Protein AF-A0A7V3U0B4-F1 (afdb_monomer_lite)

Secondary structure (DSSP, 8-state):
-EEEEE-SS-EEEEEE-TTS-EEEEEEES--HHHHHHHHHHHHHHT--THHHHHHH-S----

Foldseek 3Di:
DKDWDDPVQDIKIWDQAPVRDIDIGTPGHDDPVVNVVVRVVVCVVRPPPCVVVVVVPPPPPD

pLDDT: mean 78.15, std 17.93, range [41.5, 95.19]

Structure (mmCIF, N/CA/C/O backbone):
data_AF-A0A7V3U0B4-F1
#
_entry.id   AF-A0A7V3U0B4-F1
#
loop_
_atom_site.group_PDB
_atom_site.id
_atom_site.type_symbol
_atom_site.label_atom_id
_atom_site.label_alt_id
_atom_site.label_comp_id
_atom_site.label_asym_id
_atom_site.label_entity_id
_atom_site.label_seq_id
_atom_site.pdbx_PDB_ins_code
_atom_site.Cartn_x
_atom_site.Cartn_y
_atom_site.Cartn_z
_atom_site.occupancy
_atom_site.B_iso_or_equiv
_atom_site.auth_seq_id
_atom_site.auth_comp_id
_atom_site.auth_asym_id
_atom_site.auth_atom_id
_atom_site.pdbx_PDB_model_num
ATOM 1 N N . MET A 1 1 ? 0.663 3.017 -12.146 1.00 73.50 1 MET A N 1
ATOM 2 C CA . MET A 1 1 ? 0.272 3.999 -11.098 1.00 73.50 1 MET A CA 1
ATOM 3 C C . MET A 1 1 ? -0.281 3.264 -9.880 1.00 73.50 1 MET A C 1
ATOM 5 O O . MET A 1 1 ? -0.945 2.253 -10.076 1.00 73.50 1 MET A O 1
ATOM 9 N N . ALA A 1 2 ? -0.007 3.747 -8.660 1.00 86.38 2 ALA A N 1
ATOM 10 C CA . ALA A 1 2 ? -0.466 3.144 -7.401 1.00 86.38 2 ALA A CA 1
ATOM 11 C C . ALA A 1 2 ? -1.412 4.082 -6.625 1.00 86.38 2 ALA A C 1
ATOM 13 O O . ALA A 1 2 ? -1.145 5.284 -6.510 1.00 86.38 2 ALA A O 1
ATOM 14 N N . SER A 1 3 ? -2.489 3.534 -6.066 1.00 89.56 3 SER A N 1
ATOM 15 C CA . SER A 1 3 ? -3.501 4.238 -5.273 1.00 89.56 3 SER A CA 1
ATOM 16 C C . SER A 1 3 ? -3.733 3.551 -3.927 1.00 89.56 3 SER A C 1
ATOM 18 O O . SER A 1 3 ? -3.586 2.338 -3.799 1.00 89.56 3 SER A O 1
ATOM 20 N N . VAL A 1 4 ? -4.091 4.337 -2.911 1.00 92.06 4 VAL A N 1
ATOM 21 C CA . VAL A 1 4 ? -4.452 3.841 -1.576 1.00 92.06 4 VAL A CA 1
ATOM 22 C C . VAL A 1 4 ? -5.970 3.794 -1.472 1.00 92.06 4 VAL A C 1
ATOM 24 O O . VAL A 1 4 ? -6.651 4.746 -1.842 1.00 92.06 4 VAL A O 1
ATOM 27 N N . ALA A 1 5 ? -6.498 2.698 -0.938 1.00 92.75 5 ALA A N 1
ATOM 28 C CA . ALA A 1 5 ? -7.907 2.550 -0.606 1.00 92.75 5 ALA A CA 1
ATOM 29 C C . ALA A 1 5 ? -8.063 1.991 0.814 1.00 92.75 5 ALA A C 1
ATOM 31 O O . ALA A 1 5 ? -7.187 1.292 1.323 1.00 92.75 5 ALA A O 1
ATOM 32 N N . ASN A 1 6 ? -9.196 2.283 1.447 1.00 91.38 6 ASN A N 1
ATOM 33 C CA . ASN A 1 6 ? -9.587 1.721 2.736 1.00 91.38 6 ASN A CA 1
ATOM 34 C C . ASN A 1 6 ? -10.918 0.985 2.559 1.00 91.38 6 ASN A C 1
ATOM 36 O O . ASN A 1 6 ? -11.815 1.503 1.904 1.00 91.38 6 ASN A O 1
ATOM 40 N N . ASP A 1 7 ? -11.022 -0.226 3.094 1.00 86.69 7 ASP A N 1
ATOM 41 C CA . ASP A 1 7 ? -12.229 -1.067 3.019 1.00 86.69 7 ASP A CA 1
ATOM 42 C C . ASP A 1 7 ? -13.036 -1.059 4.333 1.00 86.69 7 ASP A C 1
ATOM 44 O O . ASP A 1 7 ? -13.875 -1.916 4.572 1.00 86.69 7 ASP A O 1
ATOM 48 N N . GLY A 1 8 ? -12.707 -0.174 5.276 1.00 86.44 8 GLY A N 1
ATOM 49 C CA . GLY A 1 8 ? -13.228 -0.211 6.648 1.00 86.44 8 GLY A CA 1
ATOM 50 C C . GLY A 1 8 ? -12.561 -1.278 7.529 1.00 86.44 8 GLY A C 1
ATOM 51 O O . GLY A 1 8 ? -12.500 -1.125 8.746 1.00 86.44 8 GLY A O 1
ATOM 52 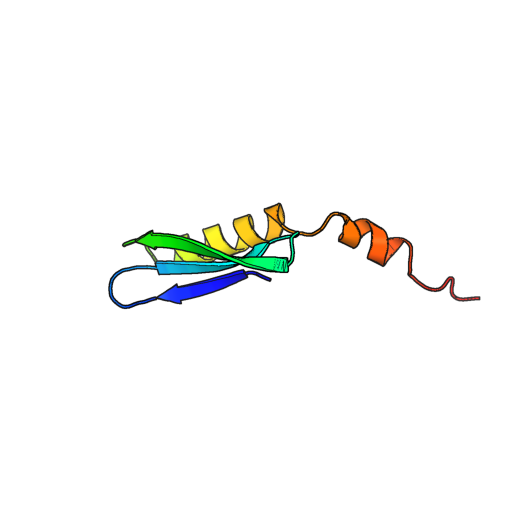N N . LYS A 1 9 ? -11.970 -2.323 6.934 1.00 87.25 9 LYS A N 1
ATOM 53 C CA . LYS A 1 9 ? -11.170 -3.349 7.637 1.00 87.25 9 LYS A CA 1
ATOM 54 C C . LYS A 1 9 ? -9.682 -3.000 7.745 1.00 87.25 9 LYS A C 1
ATOM 56 O O . LYS A 1 9 ? -8.981 -3.535 8.604 1.00 87.25 9 LYS A O 1
ATOM 61 N N . GLY A 1 10 ? -9.200 -2.101 6.892 1.00 91.50 10 GLY A N 1
ATOM 62 C CA . GLY A 1 10 ? -7.795 -1.723 6.800 1.00 91.50 10 GLY A CA 1
ATOM 63 C C . GLY A 1 10 ? -7.457 -1.061 5.469 1.00 91.50 10 GLY A C 1
ATOM 64 O O . GLY A 1 10 ? -8.303 -0.922 4.581 1.00 91.50 10 GLY A O 1
ATOM 65 N N . TRP A 1 11 ? -6.198 -0.662 5.335 1.00 95.19 11 TRP A N 1
ATOM 66 C CA . TRP A 1 11 ? -5.669 -0.054 4.124 1.00 95.19 11 TRP A CA 1
ATOM 67 C C . TRP A 1 11 ? -5.208 -1.112 3.127 1.00 95.19 11 TRP A C 1
ATOM 69 O O . TRP A 1 11 ? -4.719 -2.185 3.486 1.00 95.19 11 TRP A O 1
ATOM 79 N N . ARG A 1 12 ? -5.334 -0.777 1.850 1.00 94.38 12 ARG A N 1
ATOM 80 C CA . ARG A 1 12 ? -4.840 -1.549 0.714 1.00 94.38 12 ARG A CA 1
ATOM 81 C C . ARG A 1 12 ? -4.267 -0.603 -0.330 1.00 94.38 12 ARG A C 1
ATOM 83 O O . ARG A 1 12 ? -4.725 0.530 -0.461 1.00 94.38 12 ARG A O 1
ATOM 90 N N . ILE A 1 13 ? -3.284 -1.077 -1.079 1.00 92.88 13 ILE A N 1
ATOM 91 C CA . ILE A 1 13 ? -2.692 -0.357 -2.203 1.00 92.88 13 ILE A CA 1
ATOM 92 C C . ILE A 1 13 ? -3.042 -1.111 -3.475 1.00 92.88 13 ILE A C 1
ATOM 94 O O . ILE A 1 13 ? -2.730 -2.290 -3.599 1.00 92.88 13 ILE A O 1
ATOM 98 N N . GLN A 1 14 ? -3.684 -0.436 -4.418 1.00 91.81 14 GLN A N 1
ATOM 99 C CA . GLN A 1 14 ? -3.963 -0.968 -5.746 1.00 91.81 14 GLN A CA 1
ATOM 100 C C . GLN A 1 14 ? -2.952 -0.388 -6.723 1.00 91.81 14 GLN A C 1
ATOM 102 O O . GLN A 1 14 ? -2.720 0.819 -6.733 1.00 91.81 14 GLN A O 1
ATOM 107 N N . PHE A 1 15 ? -2.339 -1.227 -7.544 1.00 88.06 15 PHE A N 1
ATOM 108 C CA . PHE A 1 15 ? -1.367 -0.784 -8.533 1.00 88.06 15 PHE A CA 1
ATOM 109 C C . PHE A 1 15 ? -1.423 -1.661 -9.778 1.00 88.06 15 PHE A C 1
ATOM 111 O O . PHE A 1 15 ? -1.874 -2.801 -9.729 1.00 88.06 15 PHE A O 1
ATOM 118 N N . VAL A 1 16 ? -0.986 -1.110 -10.904 1.00 85.25 16 VAL A N 1
ATOM 119 C CA . VAL A 1 16 ? -0.801 -1.864 -12.150 1.00 85.25 16 VAL A CA 1
ATOM 120 C C . VAL A 1 16 ? 0.650 -2.320 -12.194 1.00 85.25 16 VAL A C 1
ATOM 122 O O . VAL A 1 16 ? 1.551 -1.491 -12.036 1.00 85.25 16 VAL A O 1
ATOM 125 N N . ALA A 1 17 ? 0.856 -3.627 -12.316 1.00 81.19 17 ALA A N 1
ATOM 126 C CA . ALA A 1 17 ? 2.171 -4.229 -12.462 1.00 81.19 17 ALA A CA 1
ATOM 127 C C . ALA A 1 17 ? 2.666 -4.101 -13.922 1.00 81.19 17 ALA A C 1
ATOM 129 O O . ALA A 1 17 ? 1.876 -3.769 -14.804 1.00 81.19 17 ALA A O 1
ATOM 130 N N . PRO A 1 18 ? 3.961 -4.332 -14.205 1.00 74.75 18 PRO A N 1
ATOM 131 C CA . PRO A 1 18 ? 4.510 -4.214 -15.560 1.00 74.75 18 PRO A CA 1
ATOM 132 C C . PRO A 1 18 ? 3.884 -5.179 -16.575 1.00 74.75 18 PRO A C 1
ATOM 134 O O . PRO A 1 18 ? 3.909 -4.906 -17.767 1.00 74.75 18 PRO A O 1
ATOM 137 N N . ASP A 1 19 ? 3.313 -6.287 -16.102 1.00 80.88 19 ASP A N 1
ATOM 138 C CA . ASP A 1 19 ? 2.560 -7.265 -16.889 1.00 80.88 19 ASP A CA 1
ATOM 139 C C . ASP A 1 19 ? 1.118 -6.819 -17.211 1.00 80.88 19 ASP A C 1
ATOM 141 O O . ASP A 1 19 ? 0.268 -7.650 -17.510 1.00 80.88 19 ASP A O 1
ATOM 145 N N . ASP A 1 20 ? 0.830 -5.519 -17.088 1.00 77.12 20 ASP A N 1
ATOM 146 C CA . ASP A 1 20 ? -0.485 -4.868 -17.221 1.00 77.12 20 ASP A CA 1
ATOM 147 C C . ASP A 1 20 ? -1.565 -5.370 -16.237 1.00 77.12 20 ASP A C 1
ATOM 149 O O . ASP A 1 20 ? -2.643 -4.790 -16.107 1.00 77.12 20 ASP A O 1
ATOM 153 N N . ASN A 1 21 ? -1.265 -6.388 -15.426 1.00 83.31 21 ASN A N 1
ATOM 154 C CA . ASN A 1 21 ? -2.199 -6.878 -14.425 1.00 83.31 21 ASN A CA 1
ATOM 155 C C . ASN A 1 21 ? -2.311 -5.941 -13.224 1.00 83.31 21 ASN A C 1
ATOM 157 O O . ASN A 1 21 ? -1.333 -5.492 -12.611 1.00 83.31 21 ASN A O 1
ATOM 161 N N . ARG A 1 22 ? -3.557 -5.723 -12.807 1.00 87.25 22 ARG A N 1
ATOM 162 C CA . ARG A 1 22 ? -3.886 -4.979 -11.595 1.00 87.25 22 ARG A CA 1
ATOM 163 C C . ARG A 1 22 ? -3.660 -5.852 -10.366 1.00 87.25 22 ARG A C 1
ATOM 165 O O . ARG A 1 22 ? -4.329 -6.863 -10.173 1.00 87.25 22 ARG A O 1
ATOM 172 N N . LYS A 1 23 ? -2.751 -5.429 -9.493 1.00 90.12 23 LYS A N 1
ATOM 173 C CA . LYS A 1 23 ? -2.442 -6.091 -8.223 1.00 90.12 23 LYS A CA 1
ATOM 174 C C . LYS A 1 23 ? -2.922 -5.255 -7.045 1.00 90.12 23 LYS A C 1
ATOM 176 O O . LYS A 1 23 ? -3.043 -4.030 -7.116 1.00 90.12 23 LYS A O 1
ATOM 181 N N . THR A 1 24 ? -3.213 -5.942 -5.946 1.00 92.31 24 THR A N 1
ATOM 182 C CA . THR A 1 24 ? -3.623 -5.323 -4.683 1.00 92.31 24 THR A CA 1
ATOM 183 C C . THR A 1 24 ? -2.722 -5.824 -3.562 1.00 92.31 24 THR A C 1
ATOM 185 O O . THR A 1 24 ? -2.592 -7.027 -3.365 1.00 92.31 24 THR A O 1
ATOM 188 N N . LEU A 1 25 ? -2.122 -4.900 -2.816 1.00 90.31 25 LEU A N 1
ATOM 189 C CA . LEU A 1 25 ? -1.371 -5.167 -1.594 1.00 90.31 25 LEU A CA 1
ATOM 190 C C . LEU A 1 25 ? -2.240 -4.804 -0.386 1.00 90.31 25 LEU A C 1
ATOM 192 O O . LEU A 1 25 ? -2.570 -3.635 -0.187 1.00 90.31 25 LEU A O 1
ATOM 196 N N . CYS A 1 26 ? -2.613 -5.790 0.424 1.00 92.75 26 CYS A N 1
ATOM 197 C CA . CYS A 1 26 ? -3.375 -5.576 1.654 1.00 92.75 26 CYS A CA 1
ATOM 198 C C . CYS A 1 26 ? -2.422 -5.247 2.810 1.00 92.75 26 CYS A C 1
ATOM 200 O O . CYS A 1 26 ? -1.572 -6.061 3.154 1.00 92.75 26 CYS A O 1
ATOM 202 N N . LEU A 1 27 ? -2.572 -4.069 3.418 1.00 91.50 27 LEU A N 1
ATOM 203 C CA . LEU A 1 27 ? -1.739 -3.619 4.542 1.00 91.50 27 LEU A CA 1
ATOM 204 C C . LEU A 1 27 ? -2.382 -3.898 5.906 1.00 91.50 27 LEU A C 1
ATOM 206 O O . LEU A 1 27 ? -1.700 -3.904 6.925 1.00 91.50 27 LEU A O 1
ATOM 210 N N . GLY A 1 28 ? -3.704 -4.085 5.941 1.00 91.25 28 GLY A N 1
ATOM 211 C CA . GLY A 1 28 ? -4.448 -4.229 7.190 1.00 91.25 28 GLY A CA 1
ATOM 212 C C . GLY A 1 28 ? -4.553 -2.908 7.962 1.00 91.25 28 GLY A C 1
ATOM 213 O O . GLY A 1 28 ? -4.618 -1.822 7.376 1.00 91.25 28 GLY A O 1
ATOM 214 N N . ARG A 1 29 ? -4.630 -2.985 9.294 1.00 92.00 29 ARG A N 1
ATOM 215 C CA . ARG A 1 29 ? -4.776 -1.808 10.164 1.00 92.00 29 ARG A CA 1
ATOM 216 C C . ARG A 1 29 ? -3.427 -1.128 10.378 1.00 92.00 29 ARG A C 1
ATOM 218 O O . ARG A 1 29 ? -2.700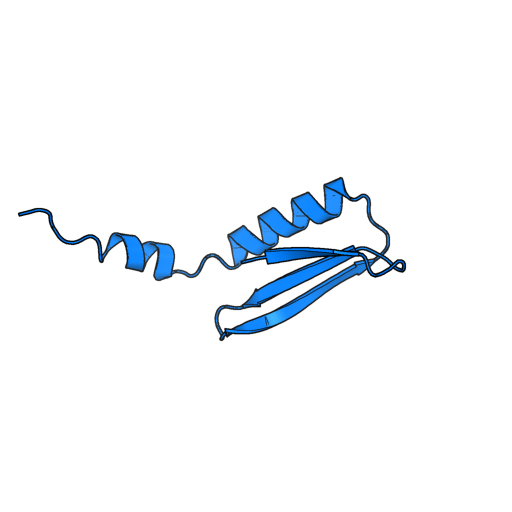 -1.440 11.311 1.00 92.00 29 ARG A O 1
ATOM 225 N N . VAL A 1 30 ? -3.125 -0.170 9.514 1.00 92.62 30 VAL A N 1
ATOM 226 C CA . VAL A 1 30 ? -1.969 0.726 9.644 1.00 92.62 30 VAL A CA 1
ATOM 227 C C . VAL A 1 30 ? -2.423 2.183 9.709 1.00 92.62 30 VAL A C 1
ATOM 229 O O . VAL A 1 30 ? -3.552 2.515 9.342 1.00 92.62 30 VAL A O 1
ATOM 232 N N . ALA A 1 31 ? -1.549 3.081 10.160 1.00 92.94 31 ALA A N 1
ATOM 233 C CA . ALA A 1 31 ? -1.815 4.511 10.058 1.00 92.94 31 ALA A CA 1
ATOM 234 C C . ALA A 1 31 ? -1.905 4.933 8.579 1.00 92.94 31 ALA A C 1
ATOM 236 O O . ALA A 1 31 ? -1.153 4.439 7.736 1.00 92.94 31 ALA A O 1
ATOM 237 N N . LYS A 1 32 ? -2.772 5.903 8.259 1.00 91.50 32 LYS A N 1
ATOM 238 C CA . LYS A 1 32 ? -2.915 6.431 6.887 1.00 91.50 32 LYS A CA 1
ATOM 239 C C . LYS A 1 32 ? -1.575 6.906 6.309 1.00 91.50 32 LYS A C 1
ATOM 241 O O . LYS A 1 32 ? -1.269 6.626 5.156 1.00 91.50 32 LYS A O 1
ATOM 246 N N . LYS A 1 33 ? -0.749 7.567 7.132 1.00 94.69 33 LYS A N 1
ATOM 247 C CA . LYS A 1 33 ? 0.596 8.030 6.748 1.00 94.69 33 LYS A CA 1
ATOM 248 C C . LYS A 1 33 ? 1.503 6.873 6.315 1.00 94.69 33 LYS A C 1
ATOM 250 O O 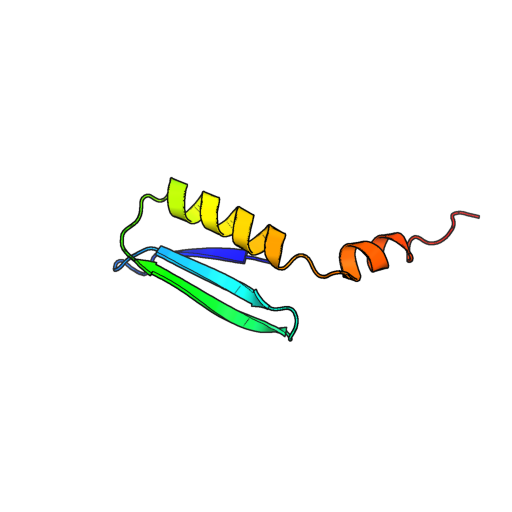. LYS A 1 33 ? 2.253 7.012 5.354 1.00 94.69 33 LYS A O 1
ATOM 255 N N . THR A 1 34 ? 1.401 5.726 6.982 1.00 93.81 34 THR A N 1
ATOM 256 C CA . THR A 1 34 ? 2.132 4.509 6.612 1.00 93.81 34 THR A CA 1
ATOM 257 C C . THR A 1 34 ? 1.640 3.967 5.273 1.00 93.81 34 THR A C 1
ATOM 259 O O . THR A 1 34 ? 2.459 3.663 4.413 1.00 93.81 34 THR A O 1
ATOM 262 N N . ALA A 1 35 ? 0.323 3.915 5.049 1.00 93.62 35 ALA A N 1
ATOM 263 C CA . ALA A 1 35 ? -0.240 3.477 3.770 1.00 93.62 35 ALA A CA 1
ATOM 264 C C . ALA A 1 35 ? 0.188 4.377 2.592 1.00 93.62 35 ALA A C 1
ATOM 266 O O . ALA A 1 35 ? 0.576 3.868 1.542 1.00 93.62 35 ALA A O 1
ATOM 267 N N . GLU A 1 36 ? 0.190 5.701 2.778 1.00 93.19 36 GLU A N 1
ATOM 268 C CA . GLU A 1 36 ? 0.700 6.660 1.784 1.00 93.19 36 GLU A CA 1
ATOM 269 C C . GLU A 1 36 ? 2.204 6.483 1.527 1.00 93.19 36 GLU A C 1
ATOM 271 O O . GLU A 1 36 ? 2.632 6.466 0.375 1.00 93.19 36 GLU A O 1
ATOM 276 N N . SER A 1 37 ? 3.011 6.284 2.576 1.00 93.88 37 SER A N 1
ATOM 277 C CA . SER A 1 37 ? 4.447 6.021 2.416 1.00 93.88 37 SER A CA 1
ATOM 278 C C . SER A 1 37 ? 4.689 4.757 1.588 1.00 93.88 37 SER A C 1
ATOM 280 O O . SER A 1 37 ? 5.452 4.774 0.621 1.00 93.88 37 SER A O 1
ATOM 282 N N . ILE A 1 38 ? 3.979 3.667 1.895 1.00 91.00 38 ILE A N 1
ATOM 283 C CA . ILE A 1 38 ? 4.114 2.405 1.159 1.00 91.00 38 ILE A CA 1
ATOM 284 C C . ILE A 1 38 ? 3.650 2.574 -0.295 1.00 91.00 38 ILE A C 1
ATOM 286 O O . ILE A 1 38 ? 4.299 2.051 -1.197 1.00 91.00 38 ILE A O 1
ATOM 290 N N . ARG A 1 39 ? 2.597 3.358 -0.568 1.00 91.75 39 ARG A N 1
ATOM 291 C CA . ARG A 1 39 ? 2.167 3.680 -1.942 1.00 91.75 39 ARG A CA 1
ATOM 292 C C . ARG A 1 39 ? 3.287 4.318 -2.758 1.00 91.75 39 ARG A C 1
ATOM 294 O O . ARG A 1 39 ? 3.456 3.944 -3.917 1.00 91.75 39 ARG A O 1
ATOM 301 N N . VAL A 1 40 ? 4.033 5.261 -2.182 1.00 89.31 40 VAL A N 1
ATOM 302 C CA . VAL A 1 40 ? 5.160 5.914 -2.870 1.00 89.31 40 VAL A CA 1
ATOM 303 C C . VAL A 1 40 ? 6.246 4.893 -3.210 1.00 89.31 40 VAL A C 1
ATOM 305 O O . VAL A 1 40 ? 6.698 4.850 -4.352 1.00 89.31 40 VAL A O 1
ATOM 308 N N . HIS A 1 41 ? 6.598 4.016 -2.266 1.00 88.88 41 HIS A N 1
ATOM 309 C CA . HIS A 1 41 ? 7.598 2.965 -2.487 1.00 88.88 41 HIS A CA 1
ATOM 310 C C . HIS A 1 41 ? 7.150 1.954 -3.550 1.00 88.88 41 HIS A C 1
ATOM 312 O O . HIS A 1 41 ? 7.914 1.635 -4.455 1.00 88.88 41 HIS A O 1
ATOM 318 N N . VAL A 1 42 ? 5.892 1.505 -3.503 1.00 86.88 42 VAL A N 1
ATOM 319 C CA . VAL A 1 42 ? 5.302 0.640 -4.536 1.00 86.88 42 VAL A CA 1
ATOM 320 C C . VAL A 1 42 ? 5.348 1.341 -5.897 1.00 86.88 42 VAL A C 1
ATOM 322 O O . VAL A 1 42 ? 5.782 0.752 -6.879 1.00 86.88 42 VAL A O 1
ATOM 325 N N . GLY A 1 43 ? 4.976 2.620 -5.972 1.00 81.69 43 GLY A N 1
ATOM 326 C CA . GLY A 1 43 ? 5.070 3.396 -7.210 1.00 81.69 43 GLY A CA 1
ATOM 327 C C . GLY A 1 43 ? 6.496 3.512 -7.767 1.00 81.69 43 GLY A C 1
ATOM 328 O O . GLY A 1 43 ? 6.660 3.520 -8.985 1.00 81.69 43 GLY A O 1
ATOM 329 N N . ALA A 1 44 ? 7.509 3.577 -6.900 1.00 81.81 44 ALA A N 1
ATOM 330 C CA . ALA A 1 44 ? 8.916 3.657 -7.288 1.00 81.81 44 ALA A CA 1
ATOM 331 C C . ALA A 1 44 ? 9.479 2.310 -7.774 1.00 81.81 44 ALA A C 1
ATOM 333 O O . ALA A 1 44 ? 10.169 2.282 -8.789 1.00 81.81 44 ALA A O 1
ATOM 334 N N . LEU A 1 45 ? 9.142 1.201 -7.103 1.00 77.62 45 LEU A N 1
ATOM 335 C CA . LEU A 1 45 ? 9.577 -0.152 -7.483 1.00 77.62 45 LEU A CA 1
ATOM 336 C C . LEU A 1 45 ? 9.066 -0.571 -8.865 1.00 77.62 45 LEU A C 1
ATOM 338 O O . LEU A 1 45 ? 9.747 -1.291 -9.588 1.00 77.62 45 LEU A O 1
ATOM 342 N N . TRP A 1 46 ? 7.868 -0.114 -9.230 1.00 70.19 46 TRP A N 1
ATOM 343 C CA . TRP A 1 46 ? 7.200 -0.492 -10.477 1.00 70.19 46 TRP A CA 1
ATOM 344 C C . TRP A 1 46 ? 7.221 0.612 -11.528 1.00 70.19 46 TRP A C 1
ATOM 346 O O . TRP A 1 46 ? 6.444 0.558 -12.483 1.00 70.19 46 TRP A O 1
ATOM 356 N N . ARG A 1 47 ? 8.092 1.621 -11.378 1.00 59.97 47 ARG A N 1
ATOM 357 C CA . ARG A 1 47 ? 8.372 2.542 -12.479 1.00 59.97 47 ARG A CA 1
ATOM 358 C C . ARG A 1 47 ? 8.941 1.674 -13.602 1.00 59.97 47 ARG A C 1
ATOM 360 O O . ARG A 1 47 ? 9.987 1.059 -13.398 1.00 59.97 47 ARG A O 1
ATOM 367 N N . PRO A 1 48 ? 8.241 1.533 -14.739 1.00 53.88 48 PRO A N 1
ATOM 368 C CA . PRO A 1 48 ? 8.720 0.651 -15.781 1.00 53.88 48 PRO A CA 1
ATOM 369 C C . PRO A 1 48 ? 10.108 1.141 -16.197 1.00 53.88 48 PRO A C 1
ATOM 371 O O . PRO A 1 48 ? 10.346 2.351 -16.256 1.00 53.88 48 PRO A O 1
ATOM 374 N N . ALA A 1 49 ? 11.018 0.222 -16.523 1.00 54.44 49 ALA A N 1
ATOM 375 C CA . ALA A 1 49 ? 12.283 0.580 -17.166 1.00 54.44 49 ALA A CA 1
ATOM 376 C C . ALA A 1 49 ? 12.048 1.419 -18.442 1.00 54.44 49 ALA A C 1
ATOM 378 O O . ALA A 1 49 ? 12.947 2.111 -18.909 1.00 54.44 49 ALA A O 1
ATOM 379 N N . SER A 1 50 ? 10.813 1.457 -18.963 1.00 49.53 50 SER A N 1
ATOM 380 C CA . SER A 1 50 ? 10.407 2.390 -20.004 1.00 49.53 50 SER A CA 1
ATOM 381 C C . SER A 1 50 ? 10.402 3.869 -19.599 1.00 49.53 50 SER A C 1
ATOM 383 O O . SER A 1 50 ? 10.319 4.708 -20.482 1.00 49.53 50 SER A O 1
ATOM 385 N N . ALA A 1 51 ? 10.590 4.250 -18.331 1.00 48.16 51 ALA A N 1
ATOM 386 C CA . ALA A 1 51 ? 10.965 5.628 -1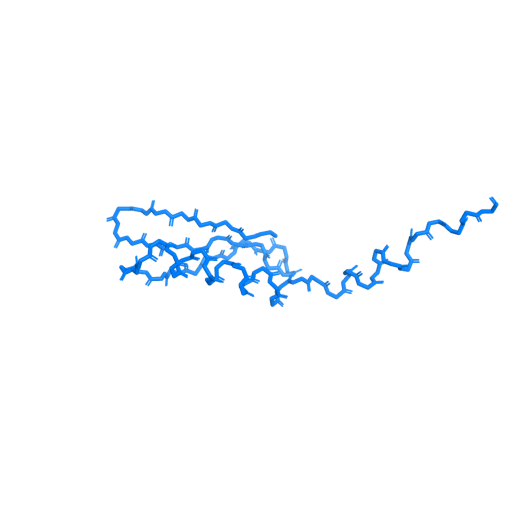7.997 1.00 48.16 51 ALA A CA 1
ATOM 387 C C . ALA A 1 51 ? 12.339 6.011 -18.594 1.00 48.16 51 ALA A C 1
ATOM 389 O O . ALA A 1 51 ? 12.577 7.189 -18.841 1.00 48.16 51 ALA A O 1
ATOM 390 N N . ALA A 1 52 ? 13.200 5.030 -18.900 1.00 49.88 52 ALA A N 1
ATOM 391 C CA . ALA A 1 52 ? 14.368 5.224 -19.761 1.00 49.88 52 ALA A CA 1
ATOM 392 C C . ALA A 1 52 ? 14.000 5.231 -21.262 1.00 49.88 52 ALA A C 1
ATOM 394 O O . ALA A 1 52 ? 14.640 5.932 -22.040 1.00 49.88 52 ALA A O 1
ATOM 395 N N . TYR A 1 53 ? 12.931 4.538 -21.680 1.00 42.47 53 TYR A N 1
ATOM 396 C CA . TYR A 1 53 ? 12.431 4.597 -23.066 1.00 42.47 53 TYR A CA 1
ATOM 397 C C . TYR A 1 53 ? 11.718 5.912 -23.405 1.00 42.47 53 TYR A C 1
ATOM 399 O O . TYR A 1 53 ? 11.888 6.406 -24.512 1.00 42.47 53 TYR A O 1
ATOM 407 N N . TRP A 1 54 ? 10.995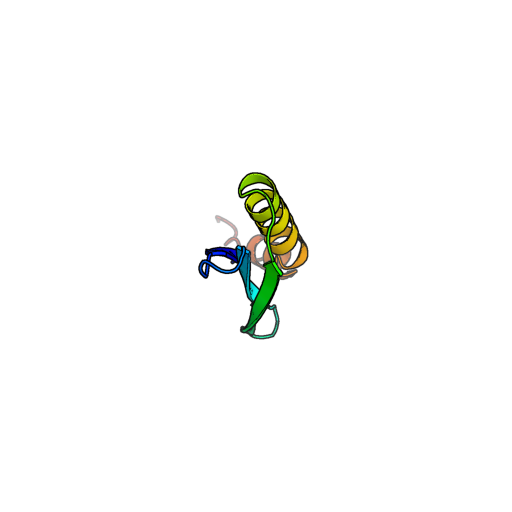 6.534 -22.470 1.00 41.50 54 TRP A N 1
ATOM 408 C CA . TRP A 1 54 ? 10.401 7.863 -22.668 1.00 41.50 54 TRP A CA 1
ATOM 409 C C . TRP A 1 54 ? 11.461 8.972 -22.761 1.00 41.50 54 TRP A C 1
ATOM 411 O O . TRP A 1 54 ? 11.194 10.012 -23.351 1.00 41.50 54 TRP A O 1
ATOM 421 N N . TYR A 1 55 ? 12.677 8.732 -22.256 1.00 46.25 55 TYR A N 1
ATOM 422 C CA . TYR A 1 55 ? 13.834 9.610 -22.473 1.00 46.25 55 TYR A CA 1
ATOM 423 C C . TYR A 1 55 ? 14.562 9.334 -23.805 1.00 46.25 55 TYR A C 1
ATOM 425 O O . TYR A 1 55 ? 15.228 10.220 -24.325 1.00 46.25 55 TYR A O 1
ATOM 433 N N . SER A 1 56 ? 14.413 8.135 -24.385 1.00 48.84 56 SER A N 1
ATOM 434 C CA . SER A 1 56 ? 14.913 7.786 -25.732 1.00 48.84 56 SER A CA 1
ATOM 435 C C . SER A 1 56 ? 13.939 8.121 -26.869 1.00 48.84 56 SER A C 1
ATOM 437 O O . SER A 1 56 ? 14.316 8.034 -28.032 1.00 48.84 56 SER A O 1
ATOM 439 N N . GLN A 1 57 ? 12.698 8.505 -26.556 1.00 42.84 57 GLN A N 1
ATOM 440 C CA . GLN A 1 57 ? 11.671 8.898 -27.531 1.00 42.84 57 GLN A CA 1
ATOM 441 C C . GLN A 1 57 ? 11.312 10.389 -27.479 1.00 42.84 57 GLN A C 1
ATOM 443 O O . GLN A 1 57 ? 10.312 10.800 -28.065 1.00 42.84 57 GLN A O 1
ATOM 448 N N . ALA A 1 58 ? 12.121 11.220 -26.814 1.00 50.16 58 ALA A N 1
ATOM 449 C CA . ALA A 1 58 ? 12.046 12.653 -27.061 1.00 50.16 58 ALA A CA 1
ATOM 450 C C . ALA A 1 58 ? 12.368 12.876 -28.551 1.00 50.16 58 ALA A C 1
ATOM 452 O O . ALA A 1 58 ? 13.438 12.443 -28.989 1.00 50.16 58 ALA A O 1
ATOM 453 N N . PRO A 1 59 ? 11.479 13.491 -29.356 1.00 46.38 59 PRO A N 1
ATOM 454 C CA . PRO A 1 59 ? 11.868 13.889 -30.696 1.00 46.38 59 PRO A CA 1
ATOM 455 C C . PRO A 1 59 ? 13.068 14.819 -30.535 1.00 46.38 59 PRO A C 1
ATOM 457 O O . PRO A 1 59 ? 13.003 15.786 -29.772 1.00 46.38 59 PRO A O 1
ATOM 460 N N . ALA A 1 60 ? 14.178 14.488 -31.198 1.00 58.06 60 ALA A N 1
ATOM 461 C CA . ALA A 1 60 ? 15.260 15.436 -31.379 1.00 58.06 60 ALA A CA 1
ATOM 462 C C . ALA A 1 60 ? 14.619 16.684 -31.990 1.00 58.06 60 ALA A C 1
ATOM 464 O O . ALA A 1 60 ? 14.098 16.631 -33.104 1.00 58.06 60 ALA A O 1
ATOM 465 N N . LEU A 1 61 ? 14.550 17.757 -31.203 1.00 51.09 61 LEU A N 1
ATOM 466 C CA . LEU A 1 61 ? 14.160 19.065 -31.696 1.00 51.09 61 LEU A CA 1
ATOM 467 C C . LEU A 1 61 ? 15.229 19.440 -32.724 1.00 51.09 61 LEU A C 1
ATOM 469 O O . LEU A 1 61 ? 16.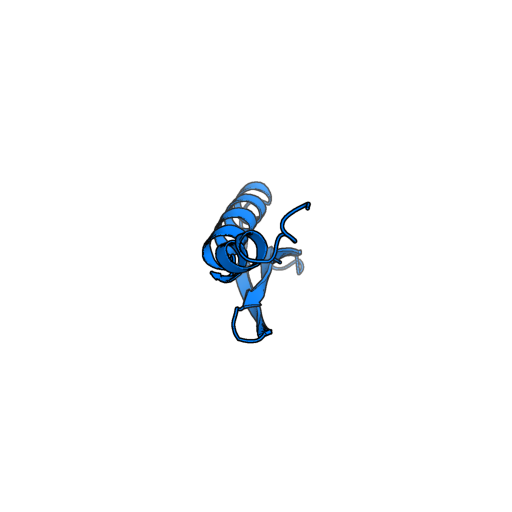363 19.740 -32.349 1.00 51.09 61 LEU A O 1
ATOM 473 N N . GLY A 1 62 ? 14.881 19.261 -33.998 1.00 46.88 62 GLY A N 1
ATOM 474 C CA . GLY A 1 62 ? 15.618 19.801 -35.133 1.00 46.88 62 GLY A CA 1
ATOM 475 C C . GLY A 1 62 ? 15.452 21.306 -35.228 1.00 46.88 62 GLY A C 1
ATOM 476 O O . GLY A 1 62 ? 14.440 21.824 -34.700 1.00 46.88 62 GLY A O 1
#

Radius of gyration: 15.33 Å; chains: 1; bounding box: 29×27×45 Å

Sequence (62 aa):
MASVANDGKGWRIQFVAPDDNRKTLCLGRVAKKTAESIRVHVGALWRPASAAYWYSQAPALG